Protein AF-A0A2G9TEM6-F1 (afdb_monomer)

Secondary structure (DSSP, 8-state):
-----------EEEE-SSEEEEESSHHHHS-BTTBPPPPSEEEE-TT--------HHHHTT-PPP-

InterPro domains:
  IPR011993 PH-like domain superfamily [G3DSA:2.30.29.30] (1-65)

pLDDT: mean 82.44, std 16.03, range [43.1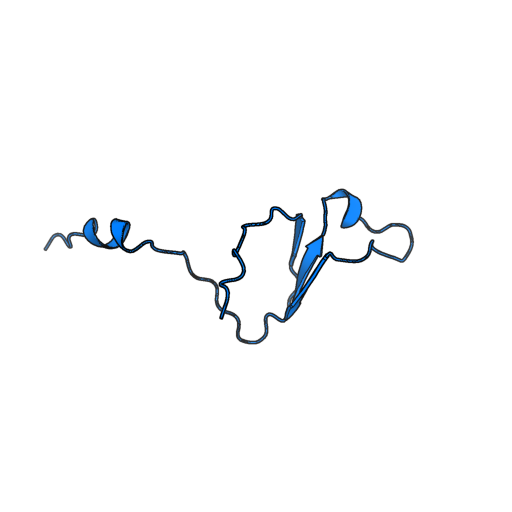6, 96.44]

Sequence (66 aa):
IKSRKRDWMVNFMYLTSAHLILYKDEKSAEKHGNHYAAPRGVCDLKGASVSWLVMEKEKRKRKIIQ

Foldseek 3Di:
DPDDPDDDDDFDWDDDPFKIFTARDPQQQDDDPPDGHDTPDIDTCVVNDDDDPDDPVNVVPPDDDD

Nearest PDB structures (foldseek):
  5ivw-assembly1_V  TM=4.818E-01  e=8.813E+00  Homo sapiens
  7piw-assembly1_P1  TM=3.695E-01  e=6.747E+00  Dunaliella salina

Radius of gyration: 18.22 Å; Cα contacts (8 Å, |Δi|>4): 62; chains: 1; bounding box: 44×36×42 Å

Organism: Teladorsagia circumcincta (NCBI:txid45464)

Solvent-accessible surface area (back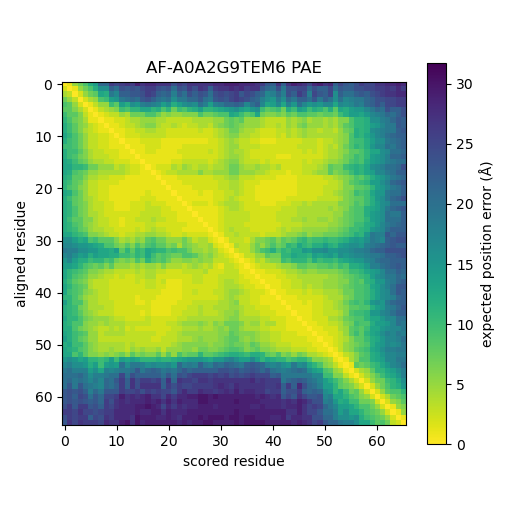bone atoms only — not comparable to full-atom values): 4578 Å² total; per-residue (Å²): 130,85,78,76,82,84,74,89,77,89,59,31,75,49,79,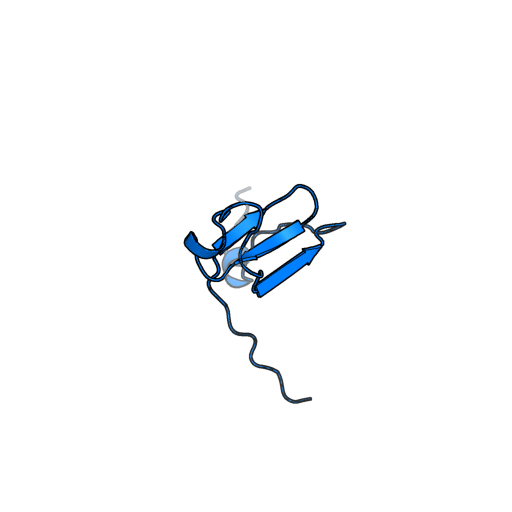56,100,54,38,44,37,31,21,79,36,68,74,43,66,43,71,58,87,95,41,60,54,85,60,80,45,74,42,80,43,84,90,64,82,89,75,84,86,75,56,77,80,61,66,78,71,73,72,82,83,130

Structure (mmCIF, N/CA/C/O backbone):
data_AF-A0A2G9TEM6-F1
#
_entry.id   AF-A0A2G9TEM6-F1
#
loop_
_atom_site.group_PDB
_atom_site.id
_atom_site.type_symbol
_atom_site.label_atom_id
_atom_site.label_alt_id
_atom_site.label_comp_id
_atom_site.label_asym_id
_atom_site.label_entity_id
_atom_site.label_seq_id
_atom_site.pdbx_PDB_ins_code
_atom_site.Cartn_x
_atom_site.Cartn_y
_atom_site.Cartn_z
_atom_site.occupancy
_atom_site.B_iso_or_equiv
_atom_site.auth_seq_id
_atom_site.auth_comp_id
_atom_site.auth_asym_id
_atom_site.auth_atom_id
_atom_site.pdbx_PDB_model_num
ATOM 1 N N . ILE A 1 1 ? 2.727 -13.580 29.116 1.00 48.66 1 ILE A N 1
ATOM 2 C CA . ILE A 1 1 ? 2.899 -13.158 27.702 1.00 48.66 1 ILE A CA 1
ATOM 3 C C . ILE A 1 1 ? 3.595 -11.800 27.718 1.00 48.66 1 ILE A C 1
ATOM 5 O O . ILE A 1 1 ? 2.975 -10.830 28.133 1.00 48.66 1 ILE A O 1
ATOM 9 N N . LYS A 1 2 ? 4.900 -11.730 27.405 1.00 48.38 2 LYS A N 1
ATOM 10 C CA . LYS A 1 2 ? 5.628 -10.447 27.349 1.00 48.38 2 LYS A CA 1
ATOM 11 C C . LYS A 1 2 ? 4.977 -9.588 26.264 1.00 48.38 2 LYS A C 1
ATOM 13 O O . LYS A 1 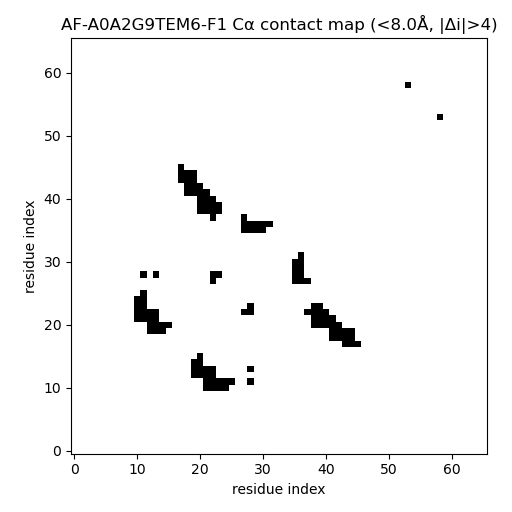2 ? 4.919 -10.016 25.112 1.00 48.38 2 LYS A O 1
ATOM 18 N N . SER A 1 3 ? 4.446 -8.425 26.630 1.00 58.06 3 SER A N 1
ATOM 19 C CA . SER A 1 3 ? 3.894 -7.473 25.671 1.00 58.06 3 SER A CA 1
ATOM 20 C C . SER A 1 3 ? 5.006 -7.080 24.699 1.00 58.06 3 SER A C 1
ATOM 22 O O . SER A 1 3 ? 5.983 -6.435 25.074 1.00 58.06 3 SER A O 1
ATOM 24 N N . ARG A 1 4 ? 4.904 -7.504 23.434 1.00 63.91 4 ARG A N 1
ATOM 25 C CA . ARG A 1 4 ? 5.704 -6.879 22.378 1.00 63.91 4 ARG A CA 1
ATOM 26 C C . ARG A 1 4 ? 5.336 -5.400 22.399 1.00 63.91 4 ARG A C 1
ATOM 28 O O . ARG A 1 4 ? 4.164 -5.071 22.204 1.00 63.91 4 ARG A O 1
ATOM 35 N N . LYS A 1 5 ? 6.310 -4.533 22.686 1.00 71.25 5 LYS A N 1
ATOM 36 C CA . LYS A 1 5 ? 6.154 -3.087 22.519 1.00 71.25 5 LYS A CA 1
ATOM 37 C C . LYS A 1 5 ? 5.645 -2.855 21.097 1.00 71.25 5 LYS A C 1
ATOM 39 O O . LYS A 1 5 ? 6.256 -3.318 20.137 1.00 71.25 5 LYS A O 1
ATOM 44 N N . ARG A 1 6 ? 4.459 -2.256 20.983 1.00 78.69 6 ARG A N 1
ATOM 45 C CA . ARG A 1 6 ? 3.930 -1.789 19.705 1.00 78.69 6 ARG A CA 1
ATOM 46 C C . ARG A 1 6 ? 4.501 -0.402 19.500 1.00 78.69 6 ARG A C 1
ATOM 48 O O . ARG A 1 6 ? 4.079 0.526 20.184 1.00 78.69 6 ARG A O 1
ATOM 55 N N . ASP A 1 7 ? 5.446 -0.302 18.583 1.00 85.75 7 ASP A N 1
ATOM 56 C CA . ASP A 1 7 ? 6.055 0.965 18.216 1.00 85.75 7 ASP A CA 1
ATOM 57 C C . ASP A 1 7 ? 5.444 1.452 16.903 1.00 85.75 7 ASP A C 1
ATOM 59 O O . ASP A 1 7 ? 5.201 0.677 15.973 1.00 85.75 7 ASP A O 1
ATOM 63 N N . TRP A 1 8 ? 5.157 2.750 16.846 1.00 88.75 8 TRP A N 1
ATOM 64 C CA . TRP A 1 8 ? 4.735 3.395 15.612 1.00 88.75 8 TRP A CA 1
ATOM 65 C C . TRP A 1 8 ? 5.922 3.475 14.659 1.00 88.75 8 TRP A C 1
ATOM 67 O O . TRP A 1 8 ? 7.023 3.854 15.054 1.00 88.75 8 TRP A O 1
ATOM 77 N N . MET A 1 9 ? 5.687 3.130 13.396 1.00 86.38 9 MET A N 1
ATOM 78 C CA . MET A 1 9 ? 6.706 3.177 12.356 1.00 86.38 9 MET A CA 1
ATOM 79 C C . MET A 1 9 ? 6.287 4.148 11.264 1.00 86.38 9 MET A C 1
ATOM 81 O O . MET A 1 9 ? 5.172 4.067 10.747 1.00 86.38 9 MET A O 1
ATOM 85 N N . VAL A 1 10 ? 7.209 5.024 10.877 1.00 92.06 10 VAL A N 1
ATOM 86 C CA . VAL A 1 10 ? 7.053 5.872 9.695 1.00 92.06 10 VAL A CA 1
ATOM 87 C C . VAL A 1 10 ? 7.432 5.053 8.463 1.00 92.06 10 VAL A C 1
ATOM 89 O O . VAL A 1 10 ? 8.480 4.404 8.443 1.00 92.06 10 VAL A O 1
ATOM 92 N N . ASN A 1 11 ? 6.566 5.058 7.452 1.00 94.12 11 ASN A N 1
ATOM 93 C CA . ASN A 1 11 ? 6.780 4.377 6.178 1.00 94.12 11 ASN A CA 1
ATOM 94 C C . ASN A 1 11 ? 6.229 5.241 5.044 1.00 94.12 11 ASN A C 1
ATOM 96 O O . ASN A 1 11 ? 5.281 6.002 5.248 1.00 94.12 11 ASN A O 1
ATOM 100 N N . PHE A 1 12 ? 6.783 5.066 3.848 1.00 95.44 12 PHE A N 1
ATOM 101 C CA . PHE A 1 12 ? 6.129 5.527 2.632 1.00 95.44 12 PHE A CA 1
ATOM 102 C C . PHE A 1 12 ? 5.082 4.488 2.225 1.00 95.44 12 PHE A C 1
ATOM 104 O O . PHE A 1 12 ? 5.361 3.290 2.260 1.00 95.44 12 PHE A O 1
ATOM 111 N N . MET A 1 13 ? 3.867 4.916 1.891 1.00 94.75 13 MET A N 1
ATOM 112 C CA . MET A 1 13 ? 2.750 3.999 1.660 1.00 94.75 13 MET A CA 1
ATOM 113 C C . MET A 1 13 ? 2.170 4.180 0.268 1.00 94.75 13 MET A C 1
ATOM 115 O O . MET A 1 13 ? 1.962 5.303 -0.183 1.00 94.75 13 MET A O 1
ATOM 119 N N . TYR A 1 14 ? 1.854 3.062 -0.375 1.00 94.12 14 TYR A N 1
ATOM 120 C CA . TYR A 1 14 ? 1.137 3.038 -1.640 1.00 94.12 14 TYR A CA 1
ATOM 121 C C . TYR A 1 14 ? -0.184 2.294 -1.463 1.00 94.12 14 TYR A C 1
ATOM 123 O O . TYR A 1 14 ? -0.209 1.155 -0.989 1.00 94.12 14 TYR A O 1
ATOM 131 N N . LEU A 1 15 ? -1.286 2.953 -1.817 1.00 94.81 15 LEU A N 1
ATOM 132 C CA . LEU A 1 15 ? -2.629 2.399 -1.711 1.00 94.81 15 LEU A CA 1
ATOM 133 C C . LEU A 1 15 ? -3.103 1.923 -3.084 1.00 94.81 15 LEU A C 1
ATOM 135 O O . LEU A 1 15 ? -3.100 2.677 -4.052 1.00 94.81 15 LEU A O 1
ATOM 139 N N . THR A 1 16 ? -3.556 0.676 -3.139 1.00 92.62 16 THR A N 1
ATOM 140 C CA . THR A 1 16 ? -4.270 0.103 -4.286 1.00 92.62 16 THR A CA 1
ATOM 141 C C . THR A 1 16 ? -5.731 -0.141 -3.912 1.00 92.62 16 THR A C 1
ATOM 143 O O . THR A 1 16 ? -6.130 0.070 -2.768 1.00 92.62 16 THR A O 1
ATOM 146 N N . SER A 1 17 ? -6.537 -0.636 -4.852 1.00 91.50 17 SER A N 1
ATOM 147 C CA . SER A 1 17 ? -7.937 -0.991 -4.584 1.00 91.50 17 SER A CA 1
ATOM 148 C C . SER A 1 17 ? -8.112 -2.108 -3.545 1.00 91.50 17 SER A C 1
ATOM 150 O O . SER A 1 17 ? -9.171 -2.186 -2.931 1.00 91.50 17 SER A O 1
ATOM 152 N N . ALA A 1 18 ? -7.101 -2.961 -3.341 1.00 94.88 18 ALA A N 1
ATOM 153 C CA . ALA A 1 18 ? -7.183 -4.127 -2.454 1.00 94.88 18 ALA A CA 1
ATOM 154 C C . ALA A 1 18 ? -6.093 -4.177 -1.371 1.00 94.88 18 ALA A C 1
ATOM 156 O O . ALA A 1 18 ? -6.251 -4.892 -0.388 1.00 94.88 18 ALA A O 1
ATOM 157 N N . HIS A 1 19 ? -4.999 -3.428 -1.524 1.00 96.38 19 HIS A N 1
ATOM 158 C CA . HIS A 1 19 ? -3.834 -3.536 -0.646 1.00 96.38 19 HIS A CA 1
ATOM 159 C C . HIS A 1 19 ? -3.263 -2.181 -0.243 1.00 96.38 19 HIS A C 1
ATOM 161 O O . HIS A 1 19 ? -3.174 -1.269 -1.071 1.00 96.38 19 HIS A O 1
ATOM 167 N N . LEU A 1 20 ? -2.773 -2.108 0.995 1.00 96.44 20 LEU A N 1
ATOM 168 C CA . LEU A 1 20 ? -1.861 -1.066 1.463 1.00 96.44 20 LEU A CA 1
ATOM 169 C C . LEU A 1 20 ? -0.437 -1.635 1.503 1.00 96.44 20 LEU A C 1
ATOM 171 O O . LEU A 1 20 ? -0.165 -2.589 2.235 1.00 96.44 20 LEU A O 1
ATOM 175 N N . ILE A 1 21 ? 0.465 -1.063 0.710 1.00 95.94 21 ILE A N 1
ATOM 176 C CA . ILE A 1 21 ? 1.851 -1.520 0.562 1.00 95.94 21 ILE A CA 1
ATOM 177 C C . ILE A 1 21 ? 2.775 -0.544 1.290 1.00 95.94 21 ILE A C 1
ATOM 179 O O . ILE A 1 21 ? 2.683 0.668 1.093 1.00 95.94 21 ILE A O 1
ATOM 183 N N . LEU A 1 22 ? 3.665 -1.072 2.131 1.00 95.94 22 LEU A N 1
ATOM 184 C CA . LEU A 1 22 ? 4.581 -0.297 2.964 1.00 95.94 22 LEU A CA 1
ATOM 185 C C . LEU A 1 22 ? 5.999 -0.367 2.397 1.00 95.94 22 LEU A C 1
ATOM 187 O O . LEU A 1 22 ? 6.599 -1.439 2.333 1.00 95.94 22 LEU A O 1
ATOM 191 N N . TYR A 1 23 ? 6.559 0.784 2.058 1.00 95.94 23 TYR A N 1
ATOM 192 C CA . TYR A 1 23 ? 7.930 0.964 1.599 1.00 95.94 23 TYR A CA 1
ATOM 193 C C . TYR A 1 23 ? 8.770 1.686 2.657 1.00 95.94 23 TYR A C 1
ATOM 195 O O . TYR A 1 23 ? 8.248 2.322 3.578 1.00 95.94 23 TYR A O 1
ATOM 203 N N . LYS A 1 24 ? 10.097 1.564 2.552 1.00 94.31 24 LYS A N 1
ATOM 204 C CA . LYS A 1 24 ? 11.027 2.208 3.491 1.00 94.31 24 LYS A CA 1
ATOM 205 C C . LYS A 1 24 ? 10.952 3.732 3.385 1.00 94.31 24 LYS A C 1
ATOM 207 O O . LYS A 1 24 ? 10.923 4.412 4.405 1.00 94.31 24 LYS A O 1
ATOM 212 N N . ASP A 1 25 ? 10.952 4.220 2.156 1.00 93.94 25 ASP A N 1
ATOM 213 C CA . ASP A 1 25 ? 10.994 5.622 1.757 1.00 93.94 25 ASP A CA 1
ATOM 214 C C . ASP A 1 25 ? 10.388 5.774 0.349 1.00 93.94 25 ASP A C 1
ATOM 216 O O . ASP A 1 25 ? 10.068 4.779 -0.307 1.00 93.94 25 ASP A O 1
ATOM 220 N N . GLU A 1 26 ? 10.218 7.014 -0.102 1.00 93.44 26 GLU A N 1
ATOM 221 C CA . GLU A 1 26 ? 9.665 7.337 -1.423 1.00 93.44 26 GLU A CA 1
ATOM 222 C C . GLU A 1 26 ? 10.470 6.692 -2.558 1.00 93.44 26 GLU A C 1
ATOM 224 O O . GLU A 1 26 ? 9.899 6.012 -3.407 1.00 93.44 26 GLU A O 1
ATOM 229 N N . LYS A 1 27 ? 11.805 6.769 -2.494 1.00 92.12 27 LYS A N 1
ATOM 230 C CA . LYS A 1 27 ? 12.706 6.174 -3.491 1.00 92.12 27 LYS A CA 1
ATOM 231 C C . LYS A 1 27 ? 12.499 4.665 -3.643 1.00 92.12 27 LYS A C 1
ATOM 233 O O . LYS A 1 27 ? 12.554 4.130 -4.746 1.00 92.12 27 LYS A O 1
ATOM 238 N N . SER A 1 28 ? 12.254 3.952 -2.545 1.00 91.38 28 SER A N 1
ATOM 239 C CA . SER A 1 28 ? 11.985 2.509 -2.585 1.00 91.38 28 SER A CA 1
ATOM 240 C C . SER A 1 28 ? 10.618 2.150 -3.183 1.00 91.38 28 SER A C 1
ATOM 242 O O . SER A 1 28 ? 10.430 1.012 -3.613 1.00 91.38 28 SER A O 1
ATOM 244 N N . ALA A 1 29 ? 9.689 3.107 -3.251 1.00 90.94 29 ALA A N 1
ATOM 245 C CA . ALA A 1 29 ? 8.409 2.959 -3.936 1.00 90.94 29 ALA A CA 1
ATOM 246 C C . ALA A 1 29 ? 8.474 3.328 -5.429 1.00 90.94 29 ALA A C 1
ATOM 248 O O . ALA A 1 29 ? 7.506 3.104 -6.158 1.00 90.94 29 ALA A O 1
ATOM 249 N N . GLU A 1 30 ? 9.600 3.859 -5.910 1.00 91.50 30 GLU A N 1
ATOM 250 C CA . GLU A 1 30 ? 9.810 4.140 -7.327 1.00 91.50 30 GLU A CA 1
ATOM 251 C C . GLU A 1 30 ? 10.149 2.860 -8.099 1.00 91.50 30 GLU A C 1
ATOM 253 O O . GLU A 1 30 ? 10.939 2.007 -7.673 1.00 91.50 30 GLU A O 1
ATOM 258 N N . LYS A 1 31 ? 9.563 2.735 -9.289 1.00 87.00 31 LYS A N 1
ATOM 259 C CA . LYS A 1 31 ? 9.810 1.605 -10.180 1.00 87.00 31 LYS A CA 1
ATOM 260 C C . LYS A 1 31 ? 11.189 1.748 -10.825 1.00 87.00 31 LYS A C 1
ATOM 262 O O . LYS A 1 31 ? 11.444 2.716 -11.534 1.00 87.00 31 LYS A O 1
ATOM 267 N N . HIS A 1 32 ? 12.046 0.751 -10.642 1.00 82.56 32 HIS A N 1
ATOM 268 C CA . HIS A 1 32 ? 13.351 0.677 -1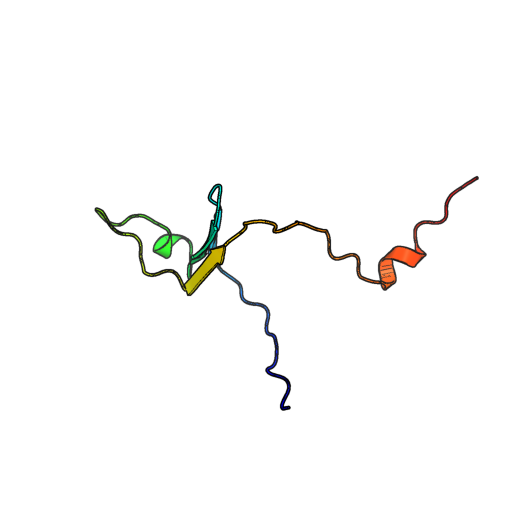1.291 1.00 82.56 32 HIS A CA 1
ATOM 269 C C . HIS A 1 32 ? 13.306 -0.412 -12.372 1.00 82.56 32 HIS A C 1
ATOM 271 O O . HIS A 1 32 ? 13.283 -1.613 -12.091 1.00 82.56 32 HIS A O 1
ATOM 277 N N . GLY A 1 33 ? 13.234 0.007 -13.638 1.00 85.31 33 GLY A N 1
ATOM 278 C CA . GLY A 1 33 ? 12.994 -0.906 -14.758 1.00 85.31 33 GLY A CA 1
ATOM 279 C C . GLY A 1 33 ? 11.611 -1.554 -14.654 1.00 85.31 33 GLY A C 1
ATOM 280 O O . GLY A 1 33 ? 10.599 -0.859 -14.686 1.00 85.31 33 GLY A O 1
ATOM 281 N N . ASN A 1 34 ? 11.563 -2.882 -14.509 1.00 83.19 34 ASN A N 1
ATOM 282 C CA . ASN A 1 34 ? 10.317 -3.647 -14.367 1.00 83.19 34 ASN A CA 1
ATOM 283 C C . ASN A 1 34 ? 9.956 -4.004 -12.919 1.00 83.19 34 ASN A C 1
ATOM 285 O O . ASN A 1 34 ? 8.891 -4.578 -12.698 1.00 83.19 34 ASN A O 1
ATOM 289 N N . HIS A 1 35 ? 10.790 -3.648 -11.938 1.00 84.38 35 HIS A N 1
ATOM 290 C CA . HIS A 1 35 ? 10.615 -4.078 -10.551 1.00 84.38 35 HIS A CA 1
ATOM 291 C C . HIS A 1 35 ? 10.582 -2.895 -9.579 1.00 84.38 35 HIS A C 1
ATOM 293 O O . HIS A 1 35 ? 11.244 -1.877 -9.778 1.00 84.38 35 HIS A O 1
ATOM 299 N N . TYR A 1 36 ? 9.808 -3.051 -8.509 1.00 86.12 36 TYR A N 1
ATOM 300 C CA . TYR A 1 36 ? 9.897 -2.208 -7.319 1.00 86.12 36 TYR A CA 1
ATOM 301 C C . TYR A 1 36 ? 10.896 -2.823 -6.339 1.00 86.12 36 TYR A C 1
ATOM 303 O O . TYR A 1 36 ? 11.195 -4.020 -6.419 1.00 86.12 36 TYR A O 1
ATOM 311 N N . ALA A 1 37 ? 11.390 -2.028 -5.390 1.00 91.25 37 ALA A N 1
A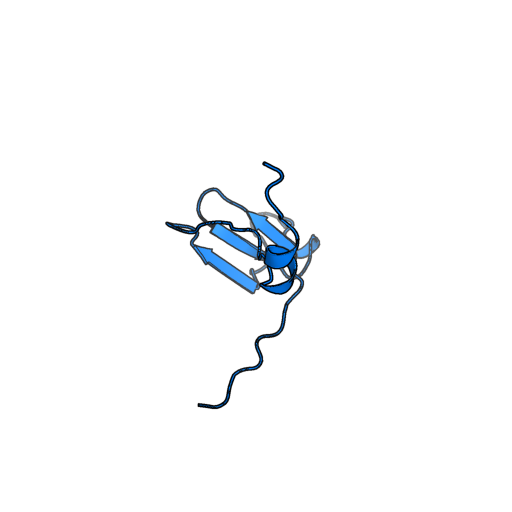TOM 312 C CA . ALA A 1 37 ? 12.094 -2.602 -4.251 1.00 91.25 37 ALA A CA 1
ATOM 313 C C . ALA A 1 37 ? 11.149 -3.515 -3.448 1.00 91.25 37 ALA A C 1
ATOM 315 O O . ALA A 1 37 ? 9.926 -3.389 -3.513 1.00 91.25 37 ALA A O 1
ATOM 316 N N . ALA A 1 38 ? 11.709 -4.437 -2.665 1.00 93.56 38 ALA A N 1
ATOM 317 C CA . ALA A 1 38 ? 10.897 -5.292 -1.808 1.00 93.56 38 ALA A CA 1
ATOM 318 C C . ALA A 1 38 ? 10.153 -4.442 -0.752 1.00 93.56 38 ALA A C 1
ATOM 320 O O . ALA A 1 38 ? 10.802 -3.676 -0.028 1.00 93.56 38 ALA A O 1
ATOM 321 N N . PRO A 1 39 ? 8.817 -4.562 -0.631 1.00 95.00 39 PRO A N 1
ATOM 322 C CA . PRO A 1 39 ? 8.071 -3.837 0.386 1.00 95.00 39 PRO A CA 1
ATOM 323 C C . PRO A 1 39 ? 8.397 -4.383 1.781 1.00 95.00 39 PRO A C 1
ATOM 325 O O . PRO A 1 39 ? 8.648 -5.573 1.969 1.00 95.00 39 PRO A O 1
ATOM 328 N N . ARG A 1 40 ? 8.335 -3.512 2.790 1.00 94.31 40 ARG A N 1
ATOM 329 C CA . ARG A 1 40 ? 8.424 -3.890 4.209 1.00 94.31 40 ARG A CA 1
ATOM 330 C C . ARG A 1 40 ? 7.224 -4.714 4.662 1.00 94.31 40 ARG A C 1
ATOM 332 O O . ARG A 1 40 ? 7.334 -5.492 5.604 1.00 94.31 40 ARG A O 1
ATOM 339 N N . GLY A 1 41 ? 6.079 -4.509 4.021 1.00 94.69 41 GLY A N 1
ATOM 340 C CA . GLY A 1 41 ? 4.855 -5.233 4.318 1.00 94.69 41 GLY A CA 1
ATOM 341 C C . GLY A 1 41 ? 3.745 -4.910 3.331 1.00 94.69 41 GLY A C 1
ATOM 342 O O . GLY A 1 41 ? 3.769 -3.878 2.660 1.00 94.69 41 GLY A O 1
ATOM 343 N N . VAL A 1 42 ? 2.771 -5.810 3.266 1.00 95.69 42 VAL A N 1
ATOM 344 C CA . VAL A 1 42 ? 1.554 -5.671 2.466 1.00 95.69 42 VAL A CA 1
ATOM 345 C C . VAL A 1 42 ? 0.379 -6.053 3.354 1.00 95.69 42 VAL A C 1
ATOM 347 O O . VAL A 1 42 ? 0.396 -7.116 3.975 1.00 95.69 42 VAL A O 1
ATOM 350 N N . CYS A 1 43 ? -0.625 -5.186 3.422 1.00 95.56 43 CYS A N 1
ATOM 351 C CA . CYS A 1 43 ? -1.871 -5.444 4.136 1.00 95.56 43 CYS A CA 1
ATOM 352 C C . CYS A 1 43 ? -3.004 -5.628 3.125 1.00 95.56 43 CYS A C 1
ATOM 354 O O . CYS A 1 43 ? -3.227 -4.737 2.306 1.00 95.56 43 CYS A O 1
ATOM 356 N N . ASP A 1 44 ? -3.727 -6.746 3.210 1.00 96.38 44 ASP A N 1
ATOM 357 C CA . ASP A 1 44 ? -5.015 -6.923 2.530 1.00 96.38 44 ASP A CA 1
ATOM 358 C C . ASP A 1 44 ? -6.067 -6.024 3.199 1.00 96.38 44 ASP A C 1
ATOM 360 O O . ASP A 1 44 ? -6.158 -5.959 4.429 1.00 96.38 44 ASP A O 1
ATOM 364 N N . LEU A 1 45 ? -6.824 -5.292 2.385 1.00 95.94 45 LEU A N 1
ATOM 365 C CA . LEU A 1 45 ? -7.855 -4.352 2.818 1.00 95.94 45 LEU A CA 1
ATOM 366 C C . LEU A 1 45 ? -9.272 -4.914 2.677 1.00 95.94 45 LEU A C 1
ATOM 368 O O . LEU A 1 45 ? -10.241 -4.193 2.933 1.00 95.94 45 LEU A O 1
ATOM 372 N N . LYS A 1 46 ? -9.440 -6.183 2.293 1.00 95.62 46 LYS A N 1
ATOM 373 C CA . LYS A 1 46 ? -10.760 -6.809 2.205 1.00 95.62 46 LYS A CA 1
ATOM 374 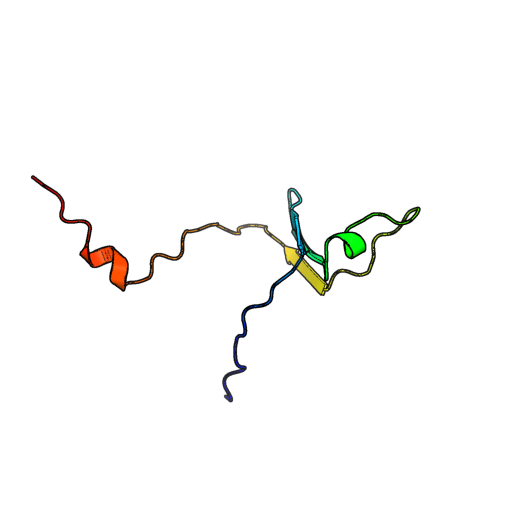C C . LYS A 1 46 ? -11.483 -6.754 3.556 1.00 95.62 46 LYS A C 1
ATOM 376 O O . LYS A 1 46 ? -11.078 -7.379 4.530 1.00 95.62 46 LYS A O 1
ATOM 381 N N . GLY A 1 47 ? -12.591 -6.013 3.596 1.00 94.31 47 GLY A N 1
ATOM 382 C CA . GLY A 1 47 ? -13.389 -5.820 4.811 1.00 94.31 47 GLY A CA 1
ATOM 383 C C . GLY A 1 47 ? -12.774 -4.855 5.831 1.00 94.31 47 GLY A C 1
ATOM 384 O O . GLY A 1 47 ? -13.285 -4.752 6.944 1.00 94.31 47 GLY A O 1
ATOM 385 N N . ALA A 1 48 ? -11.700 -4.145 5.476 1.00 93.75 48 ALA A N 1
ATOM 386 C CA . ALA A 1 48 ? -11.120 -3.125 6.336 1.00 93.75 48 ALA A CA 1
ATOM 387 C C . ALA A 1 48 ? -12.002 -1.866 6.378 1.00 93.75 48 ALA A C 1
ATOM 389 O O . ALA A 1 48 ? -12.632 -1.480 5.394 1.00 93.75 48 ALA A O 1
ATOM 390 N N . SER A 1 49 ? -12.003 -1.193 7.527 1.00 92.00 49 SER A N 1
ATOM 391 C CA . SER A 1 49 ? -12.691 0.081 7.742 1.00 92.00 49 SER A CA 1
ATOM 392 C C . SER A 1 49 ? -11.712 1.131 8.252 1.00 92.00 49 SER A C 1
ATOM 394 O O . SER A 1 49 ? -10.862 0.828 9.091 1.00 92.00 49 SER A O 1
ATOM 396 N N . VAL A 1 50 ? -11.865 2.376 7.803 1.00 89.56 50 VAL A N 1
ATOM 397 C CA . VAL A 1 50 ? -11.079 3.515 8.291 1.00 89.56 50 VAL A CA 1
ATOM 398 C C . VAL A 1 50 ? -11.911 4.295 9.301 1.00 89.56 50 VAL A C 1
ATOM 400 O O . VAL A 1 50 ? -13.051 4.663 9.030 1.00 89.56 50 VAL A O 1
ATOM 403 N N . SER A 1 51 ? -11.331 4.568 10.467 1.00 90.06 51 SER A N 1
ATOM 404 C CA . SER A 1 51 ? -11.951 5.394 11.501 1.00 90.06 51 SER A CA 1
ATOM 405 C C . SER A 1 51 ? -10.932 6.351 12.094 1.00 90.06 51 SER A C 1
ATOM 407 O O . SER A 1 51 ? -9.789 5.965 12.344 1.00 90.06 51 SER A O 1
ATOM 409 N N . TRP A 1 52 ? -11.364 7.567 12.405 1.00 87.50 52 TRP A N 1
ATOM 410 C CA . TRP A 1 52 ? -10.576 8.468 13.234 1.00 87.50 52 TRP A CA 1
ATOM 411 C C . TRP A 1 52 ? -10.443 7.887 14.639 1.00 87.50 52 TRP A C 1
ATOM 413 O O . TRP A 1 52 ? -11.442 7.525 15.267 1.00 87.50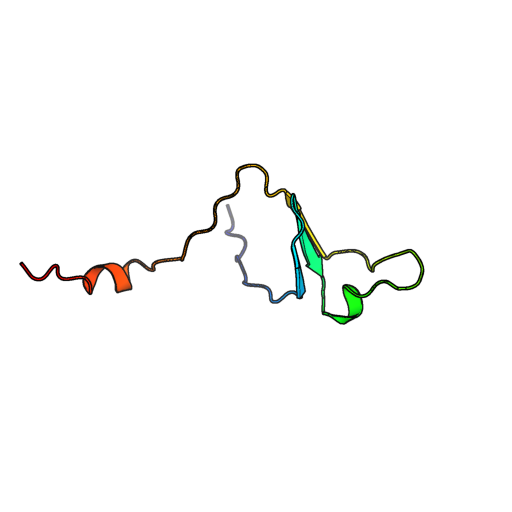 52 TRP A O 1
ATOM 423 N N . LEU A 1 53 ? -9.211 7.808 15.141 1.00 81.00 53 LEU A N 1
ATOM 424 C CA . LEU A 1 53 ? -8.975 7.433 16.527 1.00 81.00 53 LEU A CA 1
ATOM 425 C C . LEU A 1 53 ? -9.431 8.584 17.427 1.00 81.00 53 LEU A C 1
ATOM 427 O O . LEU A 1 53 ? -8.668 9.499 17.724 1.00 81.00 53 LEU A O 1
ATOM 431 N N . VAL A 1 54 ? -10.681 8.536 17.876 1.00 79.94 54 VAL A N 1
ATOM 432 C CA . VAL A 1 54 ? -11.165 9.445 18.914 1.00 79.94 54 VAL A CA 1
ATOM 433 C C . VAL A 1 54 ? -10.635 8.926 20.243 1.00 79.94 54 VAL A C 1
ATOM 435 O O . VAL A 1 54 ? -11.174 7.972 20.810 1.00 79.94 54 VAL A O 1
ATOM 438 N N . MET A 1 55 ? -9.561 9.532 20.747 1.00 65.38 55 MET A N 1
ATOM 439 C CA . MET A 1 55 ? -9.130 9.264 22.115 1.00 65.38 55 MET A CA 1
ATOM 440 C C . MET A 1 55 ? -10.271 9.650 23.063 1.00 65.38 55 MET A C 1
ATOM 442 O O . MET A 1 55 ? -10.840 10.732 22.943 1.00 65.38 55 MET A O 1
ATOM 446 N N . GLU A 1 56 ? -10.592 8.785 24.029 1.00 60.34 56 GLU A N 1
ATOM 447 C CA . GLU A 1 56 ? -11.671 8.978 25.019 1.00 60.34 56 GLU A CA 1
ATOM 448 C C . GLU A 1 56 ? -11.706 10.392 25.643 1.00 60.34 56 GLU A C 1
ATOM 450 O O . GLU A 1 56 ? -12.773 10.918 25.957 1.00 60.34 56 GLU A O 1
ATOM 455 N N . LYS A 1 57 ? -10.551 11.067 25.748 1.00 58.28 57 LYS A N 1
ATOM 456 C CA . LYS A 1 57 ? -10.437 12.449 26.241 1.00 58.28 57 LYS A CA 1
ATOM 457 C C . LYS A 1 57 ? -11.191 13.497 25.404 1.00 58.28 57 LYS A C 1
ATOM 459 O O . LYS A 1 57 ? -11.611 14.502 25.974 1.00 58.28 57 LYS A O 1
ATOM 464 N N . GLU A 1 58 ? -11.400 13.293 24.102 1.00 55.81 58 GLU A N 1
ATOM 465 C CA . GLU A 1 58 ? -12.098 14.262 23.237 1.00 55.81 58 GLU A CA 1
ATOM 466 C C . GLU A 1 58 ? -13.624 14.111 23.242 1.00 55.81 58 GLU A C 1
ATOM 468 O O . GLU A 1 58 ? -14.341 15.086 23.001 1.00 55.81 58 GLU A O 1
ATOM 473 N N . LYS A 1 59 ? -14.150 12.933 23.606 1.00 54.56 59 LYS A N 1
ATOM 474 C CA . LYS A 1 59 ? -15.603 12.695 23.682 1.00 54.56 59 LYS A CA 1
ATOM 475 C C . LYS A 1 59 ? -16.300 13.592 24.711 1.00 54.56 59 LYS A C 1
ATOM 477 O O . LYS A 1 59 ? -17.463 13.935 24.531 1.00 54.56 59 LYS A O 1
ATOM 482 N N . ARG A 1 60 ? -15.589 14.048 25.753 1.00 55.47 60 ARG A N 1
ATOM 483 C CA . ARG A 1 60 ? -16.133 14.941 26.796 1.00 55.47 60 ARG A CA 1
ATOM 484 C C . ARG A 1 60 ? -16.444 16.371 26.331 1.00 55.47 60 ARG A C 1
ATOM 486 O O . ARG A 1 60 ? -17.080 17.100 27.087 1.00 55.47 60 ARG A O 1
ATOM 493 N N . LYS A 1 61 ? -16.008 16.800 25.138 1.00 57.91 61 LYS A N 1
ATOM 494 C CA . LYS A 1 61 ? -16.183 18.195 24.682 1.00 57.91 61 LYS A CA 1
AT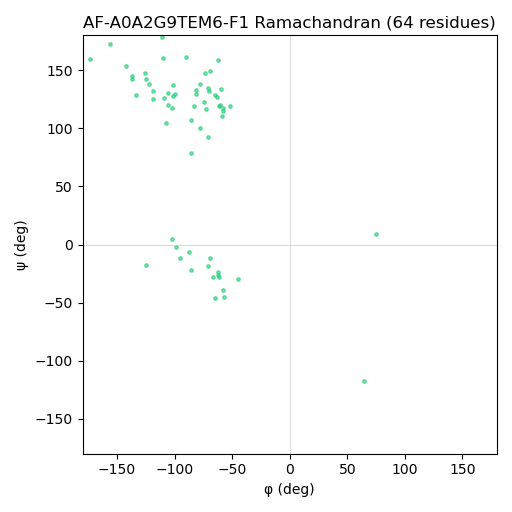OM 495 C C . LYS A 1 61 ? -17.408 18.444 23.800 1.00 57.91 61 LYS A C 1
ATOM 497 O O . LYS A 1 61 ? -17.759 19.602 23.598 1.00 57.91 61 LYS A O 1
ATOM 502 N N . ARG A 1 62 ? -18.097 17.410 23.308 1.00 57.31 62 ARG A N 1
ATOM 503 C CA . ARG A 1 62 ? -19.354 17.600 22.565 1.00 57.31 62 ARG A CA 1
ATOM 504 C C . ARG A 1 62 ? -20.525 17.670 23.544 1.00 57.31 62 ARG A C 1
ATOM 506 O O . ARG A 1 62 ? -21.240 16.693 23.735 1.00 57.31 62 ARG A O 1
ATOM 513 N N . LYS A 1 63 ? -20.703 18.827 24.189 1.00 51.84 63 LYS A N 1
ATOM 514 C CA . LYS A 1 63 ? -21.999 19.168 24.786 1.00 51.84 63 LYS A CA 1
ATOM 515 C C . LYS A 1 63 ? -22.948 19.505 23.641 1.00 51.84 63 LYS A C 1
ATOM 517 O O . LYS A 1 63 ? -22.697 20.445 22.893 1.00 51.84 63 LYS A O 1
ATOM 522 N N . ILE A 1 64 ? -23.993 18.702 23.492 1.00 57.50 64 ILE A N 1
ATOM 523 C CA . ILE A 1 64 ? -25.160 19.042 22.681 1.00 57.50 64 ILE A CA 1
ATOM 524 C C . ILE A 1 64 ? -25.756 20.310 23.307 1.00 57.50 64 ILE A C 1
ATOM 526 O O . ILE A 1 64 ? -26.069 20.310 24.497 1.00 57.50 64 ILE A O 1
ATOM 530 N N . ILE A 1 65 ? -25.832 21.394 22.538 1.00 56.47 65 ILE A N 1
ATOM 531 C CA . ILE A 1 65 ? -26.634 22.568 22.892 1.00 56.47 65 ILE A CA 1
ATOM 532 C C . ILE A 1 65 ? -28.059 22.223 22.444 1.00 56.47 65 ILE A C 1
ATOM 534 O O . ILE A 1 65 ? -28.248 21.891 21.273 1.00 56.47 65 ILE A O 1
ATOM 538 N N . GLN A 1 66 ? -28.996 22.183 23.398 1.00 43.16 66 GLN A N 1
ATOM 539 C CA . GLN A 1 66 ? -30.435 22.048 23.140 1.00 43.16 66 GLN A CA 1
ATOM 540 C C . GLN A 1 66 ? -31.012 23.358 22.613 1.00 43.16 66 GLN A C 1
ATOM 542 O O . GLN A 1 66 ? -30.524 24.422 23.059 1.00 43.16 66 GLN A O 1
#

Mean predicted aligned error: 10.05 Å